Protein AF-A0A7S0V640-F1 (afdb_monomer_lite)

Sequence (150 aa):
KGDLSVATLKRLFAEKCRELGVPMRADNEDSFITRASSCFSEELGGSRNYAVSFCDAGFGPGSCGVLLRGIADENVAVTSLDLSCNSVGDAGARALAEAFGAIPQLQSLEVRSAGIGPAGQAVIYGALLRNTVLCTLDLGSMGEIGRNVA

Organism: NCBI:txid464990

Secondary structure (DSSP, 8-state):
--SPPHHHHHHHHHHHHHHHTPPP-HHHHHHHHHHHHHTEEE-TTS---EEEE-TTS---HHHHHHHHHHHHHTT--EEEEE-TTS--HHHHHHHHHHHHHH-TT--EEE-TTS---HHHHHHHHHHHTT-SS--EEE------S-----

Structure (mmCIF, N/CA/C/O backbone):
data_AF-A0A7S0V640-F1
#
_entry.id   AF-A0A7S0V640-F1
#
loop_
_atom_site.group_PDB
_atom_site.id
_atom_site.type_symbol
_atom_site.label_atom_id
_atom_site.label_alt_id
_atom_site.label_comp_id
_atom_site.label_asym_id
_atom_site.label_entity_id
_atom_site.label_seq_id
_atom_site.pdbx_PDB_ins_code
_atom_site.Cartn_x
_atom_site.Cartn_y
_atom_site.Cartn_z
_atom_site.occupancy
_atom_site.B_iso_or_equiv
_atom_site.auth_seq_id
_atom_site.auth_comp_id
_atom_site.auth_asym_id
_atom_site.auth_atom_id
_atom_site.pdbx_PDB_model_num
ATOM 1 N N . LYS A 1 1 ? -3.026 6.024 19.363 1.00 51.81 1 LYS A N 1
ATOM 2 C CA . LYS A 1 1 ? -1.765 5.565 18.731 1.00 51.81 1 LYS A CA 1
ATOM 3 C C . LYS A 1 1 ? -1.686 6.319 17.422 1.00 51.81 1 LYS A C 1
ATOM 5 O O . LYS A 1 1 ? -2.678 6.268 16.710 1.00 51.81 1 LYS A O 1
ATOM 10 N N . GLY A 1 2 ? -0.635 7.115 17.250 1.00 64.50 2 GLY A N 1
ATOM 11 C CA . GLY A 1 2 ? -0.543 8.114 16.185 1.00 64.50 2 GLY A CA 1
ATOM 12 C C . GLY A 1 2 ? 0.053 7.574 14.889 1.00 64.50 2 GLY A C 1
ATOM 13 O O . GLY A 1 2 ? 0.095 6.360 14.683 1.00 64.50 2 GLY A O 1
ATOM 14 N N . ASP A 1 3 ? 0.498 8.522 14.074 1.00 78.25 3 ASP A N 1
ATOM 15 C CA . ASP A 1 3 ? 1.114 8.397 12.754 1.00 78.25 3 ASP A CA 1
ATOM 16 C C . ASP A 1 3 ? 2.346 7.467 12.736 1.00 78.25 3 ASP A C 1
ATOM 18 O O . ASP A 1 3 ? 2.907 7.115 13.777 1.00 78.25 3 ASP A O 1
ATOM 22 N N . LEU A 1 4 ? 2.815 7.117 11.530 1.00 86.00 4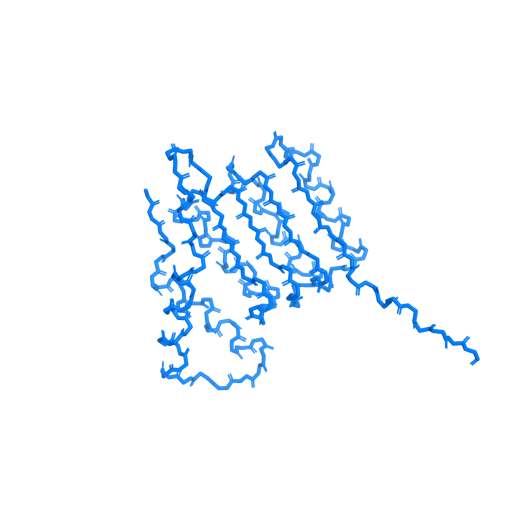 LEU A N 1
ATOM 23 C CA . LEU A 1 4 ? 4.077 6.389 11.347 1.00 86.00 4 LEU A CA 1
ATOM 24 C C . LEU A 1 4 ? 5.270 7.150 11.937 1.00 86.00 4 LEU A C 1
ATOM 26 O O . LEU A 1 4 ? 5.411 8.363 11.770 1.00 86.00 4 LEU A O 1
ATOM 30 N N . SER A 1 5 ? 6.198 6.412 12.544 1.00 90.56 5 SER A N 1
ATOM 31 C CA . SER A 1 5 ? 7.440 6.969 13.059 1.00 90.56 5 SER A CA 1
ATOM 32 C C . SER A 1 5 ? 8.273 7.627 11.957 1.00 90.56 5 SER A C 1
ATOM 34 O O . SER A 1 5 ? 8.364 7.152 10.820 1.00 90.56 5 SER A O 1
ATOM 36 N N . VAL A 1 6 ? 8.992 8.689 12.329 1.00 90.06 6 VAL A N 1
ATOM 37 C CA . VAL A 1 6 ? 9.937 9.379 11.436 1.00 90.06 6 VAL A CA 1
ATOM 38 C C . VAL A 1 6 ? 10.970 8.404 10.855 1.00 90.06 6 VAL A C 1
ATOM 40 O O . VAL A 1 6 ? 11.354 8.527 9.697 1.00 90.06 6 VAL A O 1
ATOM 43 N N . ALA A 1 7 ? 11.392 7.392 11.620 1.00 91.44 7 ALA A N 1
ATOM 44 C CA . ALA A 1 7 ? 12.321 6.368 11.142 1.00 91.44 7 ALA A CA 1
ATOM 45 C C . ALA A 1 7 ? 11.734 5.529 9.993 1.00 91.44 7 ALA A C 1
ATOM 47 O O . ALA A 1 7 ? 12.441 5.186 9.043 1.00 91.44 7 ALA A O 1
ATOM 48 N N . THR A 1 8 ? 10.444 5.202 10.049 1.00 92.56 8 THR A N 1
ATOM 49 C CA . THR A 1 8 ? 9.751 4.499 8.965 1.00 92.56 8 THR A CA 1
ATOM 50 C C . THR A 1 8 ? 9.506 5.407 7.768 1.00 92.56 8 THR A C 1
ATOM 52 O O . THR A 1 8 ? 9.749 4.978 6.643 1.00 92.56 8 THR A O 1
ATOM 55 N N . LEU A 1 9 ? 9.152 6.675 7.985 1.00 91.5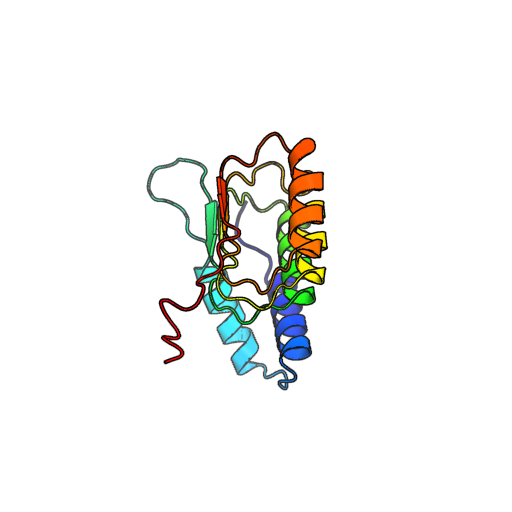6 9 LEU A N 1
ATOM 56 C CA . LEU A 1 9 ? 9.015 7.655 6.902 1.00 91.56 9 LEU A CA 1
ATOM 57 C C . LEU A 1 9 ? 10.340 7.898 6.160 1.00 91.56 9 LEU A C 1
ATOM 59 O O . LEU A 1 9 ? 10.345 7.955 4.932 1.00 91.56 9 LEU A O 1
ATOM 63 N N . LYS A 1 10 ? 11.476 7.941 6.869 1.00 93.19 10 LYS A N 1
ATOM 64 C CA . LYS A 1 10 ? 12.816 8.006 6.254 1.00 93.19 10 LYS A CA 1
ATOM 65 C C . LYS A 1 10 ? 13.114 6.775 5.397 1.00 93.19 10 LYS A C 1
ATOM 67 O O . LYS A 1 10 ? 13.592 6.907 4.275 1.00 93.19 10 LYS A O 1
ATOM 72 N N . ARG A 1 11 ? 12.788 5.570 5.884 1.00 93.94 11 ARG A N 1
ATOM 73 C CA . ARG A 1 11 ? 12.933 4.326 5.100 1.00 93.94 11 ARG A CA 1
ATOM 74 C C . ARG A 1 11 ? 12.039 4.324 3.859 1.00 93.94 11 ARG A C 1
ATOM 76 O O . ARG A 1 11 ? 12.480 3.907 2.793 1.00 93.94 11 ARG A O 1
ATOM 83 N N . LEU A 1 12 ? 10.810 4.818 3.990 1.00 93.06 12 LEU A N 1
ATOM 84 C CA . LEU A 1 12 ? 9.862 4.938 2.885 1.00 93.06 12 LEU A CA 1
ATOM 85 C C . LEU A 1 12 ? 10.374 5.905 1.809 1.00 93.06 12 LEU A C 1
ATOM 87 O O . LEU A 1 12 ? 10.350 5.570 0.625 1.00 93.06 12 LEU A O 1
ATOM 91 N N . PHE A 1 13 ? 10.890 7.067 2.223 1.00 92.25 13 PHE A N 1
ATOM 92 C CA . PHE A 1 13 ? 11.523 8.035 1.328 1.00 92.25 13 PHE A CA 1
ATOM 93 C C . PHE A 1 13 ? 12.751 7.447 0.630 1.00 92.25 13 PHE A C 1
ATOM 95 O O . PHE A 1 13 ? 12.914 7.605 -0.580 1.00 92.25 13 PHE A O 1
ATOM 102 N N . ALA A 1 14 ? 13.581 6.721 1.379 1.00 92.56 14 ALA A N 1
ATOM 103 C CA . ALA A 1 14 ? 14.776 6.092 0.848 1.00 92.56 14 ALA A CA 1
ATOM 104 C C . ALA A 1 14 ? 14.460 5.089 -0.271 1.00 92.56 14 ALA A C 1
ATOM 106 O O . ALA A 1 14 ? 15.079 5.135 -1.337 1.00 92.56 14 ALA A O 1
ATOM 107 N N . GLU A 1 15 ? 13.466 4.225 -0.054 1.00 93.56 15 GLU A N 1
ATOM 108 C CA . GLU A 1 15 ? 13.007 3.291 -1.083 1.00 93.56 15 GLU A CA 1
ATOM 109 C C . GLU A 1 15 ? 12.392 4.008 -2.278 1.00 93.56 15 GLU A C 1
ATOM 111 O O . GLU A 1 15 ? 12.744 3.705 -3.415 1.00 93.56 15 GLU A O 1
ATOM 116 N N . LYS A 1 16 ? 11.582 5.043 -2.039 1.00 92.19 16 LYS A N 1
ATOM 117 C CA . LYS A 1 16 ? 10.993 5.845 -3.115 1.00 92.19 16 LYS A CA 1
ATOM 118 C C . LYS A 1 16 ? 12.075 6.446 -4.015 1.00 92.19 16 LYS A C 1
ATOM 120 O O . LYS A 1 16 ? 11.985 6.368 -5.238 1.00 92.19 16 LYS A O 1
ATOM 125 N N . CYS A 1 17 ? 13.113 7.042 -3.430 1.00 91.12 17 CYS A N 1
ATOM 126 C CA . CYS A 1 17 ? 14.228 7.600 -4.195 1.00 91.12 17 CYS A CA 1
ATOM 127 C C . CYS A 1 17 ? 14.976 6.527 -4.993 1.00 91.12 17 CYS A C 1
ATOM 129 O O . CYS A 1 17 ? 15.334 6.768 -6.147 1.00 91.12 17 CYS A O 1
ATOM 131 N N . ARG A 1 18 ? 15.177 5.342 -4.399 1.00 92.19 18 ARG A N 1
ATOM 132 C CA . ARG A 1 18 ? 15.819 4.200 -5.059 1.00 92.19 18 ARG A CA 1
ATOM 133 C C . ARG A 1 18 ? 15.018 3.725 -6.271 1.00 92.19 18 ARG A C 1
ATOM 135 O O . ARG A 1 18 ? 15.606 3.506 -7.325 1.00 92.19 18 ARG A O 1
ATOM 142 N N . GLU A 1 19 ? 13.701 3.599 -6.136 1.00 90.19 19 GLU A N 1
ATOM 143 C CA . GLU A 1 19 ? 12.807 3.141 -7.206 1.00 90.19 19 GLU A CA 1
ATOM 144 C C . GLU A 1 19 ? 12.678 4.155 -8.344 1.00 90.19 19 GLU A C 1
ATOM 146 O O . GLU A 1 19 ? 12.657 3.776 -9.512 1.00 90.19 19 GLU A O 1
ATOM 151 N N . LEU A 1 20 ? 12.655 5.447 -8.015 1.00 87.44 20 LEU A N 1
ATOM 152 C CA . LEU A 1 20 ? 12.605 6.527 -9.001 1.00 87.44 20 LEU A CA 1
ATOM 153 C C . LEU A 1 20 ? 13.970 6.828 -9.645 1.00 87.44 20 LEU A C 1
ATOM 155 O O . LEU A 1 20 ? 14.040 7.630 -10.575 1.00 87.44 20 LEU A O 1
ATOM 159 N N . GLY A 1 21 ? 15.063 6.233 -9.152 1.00 88.81 21 GLY A N 1
ATOM 160 C CA . GLY A 1 21 ? 16.418 6.511 -9.635 1.00 88.81 21 GLY A CA 1
ATOM 161 C C . GLY A 1 21 ? 16.882 7.949 -9.372 1.00 88.81 21 GLY A C 1
ATOM 162 O O . GLY A 1 21 ? 17.728 8.467 -10.101 1.00 88.81 21 GLY A O 1
ATOM 163 N N . VAL A 1 22 ? 16.328 8.611 -8.350 1.00 88.12 22 VAL A N 1
ATOM 164 C CA . VAL A 1 22 ? 16.647 10.004 -8.003 1.00 88.12 22 VAL A CA 1
ATOM 165 C C . VAL A 1 22 ? 17.567 10.074 -6.780 1.00 88.12 22 VAL A C 1
ATOM 167 O O . VAL A 1 22 ? 17.414 9.289 -5.842 1.00 88.12 22 VAL A O 1
ATOM 170 N N . PRO A 1 23 ? 18.524 11.020 -6.739 1.00 84.44 23 PRO A N 1
ATOM 171 C CA . PRO A 1 23 ? 19.420 11.160 -5.597 1.00 84.44 23 PRO A CA 1
ATOM 172 C C . PRO A 1 23 ? 18.661 11.641 -4.354 1.00 84.44 23 PRO A C 1
ATOM 174 O O . PRO A 1 23 ? 17.872 12.587 -4.424 1.00 84.44 23 PRO A O 1
ATOM 177 N N . MET A 1 24 ? 18.949 11.034 -3.199 1.00 84.31 24 MET A N 1
ATOM 178 C CA . MET A 1 24 ? 18.454 11.535 -1.916 1.00 84.31 24 MET A CA 1
ATOM 179 C C . MET A 1 24 ? 19.088 12.887 -1.586 1.00 84.31 24 MET A C 1
ATOM 181 O O . MET A 1 24 ? 20.304 13.062 -1.673 1.00 84.31 24 MET A O 1
ATOM 185 N N . ARG A 1 25 ? 18.251 13.837 -1.173 1.00 85.31 25 ARG A N 1
ATOM 186 C CA . ARG A 1 25 ? 18.652 15.144 -0.642 1.00 85.31 25 ARG A CA 1
ATOM 187 C C . ARG A 1 25 ? 17.936 15.357 0.686 1.00 85.31 25 ARG A C 1
ATOM 189 O O . ARG A 1 25 ? 16.745 15.064 0.760 1.00 85.31 25 ARG A O 1
ATOM 196 N N . ALA A 1 26 ? 18.640 15.882 1.688 1.00 80.38 26 ALA A N 1
ATOM 197 C CA . ALA A 1 26 ? 18.078 16.119 3.021 1.00 80.38 26 ALA A CA 1
ATOM 198 C C . ALA A 1 26 ? 16.832 17.024 2.965 1.00 80.38 26 ALA A C 1
ATOM 200 O O . ALA A 1 26 ? 15.790 16.665 3.499 1.00 80.38 26 ALA A O 1
ATOM 201 N N . ASP A 1 27 ? 16.890 18.107 2.184 1.00 81.00 27 ASP A N 1
ATOM 202 C CA . ASP A 1 27 ? 15.774 19.050 2.017 1.00 81.00 27 ASP A CA 1
ATOM 203 C C . ASP A 1 27 ? 14.494 18.379 1.470 1.00 81.00 27 ASP A C 1
ATOM 205 O O . ASP A 1 27 ? 13.368 18.733 1.835 1.00 81.00 27 ASP A O 1
ATOM 209 N N . ASN A 1 28 ? 14.659 17.374 0.601 1.00 84.38 28 ASN A N 1
ATOM 210 C CA . ASN A 1 28 ? 13.547 16.604 0.045 1.00 84.38 28 ASN A CA 1
ATOM 211 C C . ASN A 1 28 ? 13.003 15.580 1.053 1.00 84.38 28 ASN A C 1
ATOM 213 O O . ASN A 1 28 ? 11.803 15.310 1.039 1.00 84.38 28 ASN A O 1
ATOM 217 N N . GLU A 1 29 ? 13.865 15.020 1.907 1.00 89.25 29 GLU A N 1
ATOM 218 C CA . GLU A 1 29 ? 13.477 14.083 2.965 1.00 89.25 29 GLU A CA 1
ATOM 219 C C . GLU A 1 29 ? 12.594 14.781 4.006 1.00 89.25 29 GLU A C 1
ATOM 221 O O . GLU A 1 29 ? 11.496 14.303 4.286 1.00 89.25 29 GLU A O 1
ATOM 226 N N . ASP A 1 30 ? 13.011 15.943 4.514 1.00 87.25 30 ASP A N 1
ATOM 227 C CA . ASP A 1 30 ? 12.234 16.702 5.504 1.00 87.25 30 ASP A CA 1
ATOM 228 C C . ASP A 1 30 ? 10.884 17.160 4.933 1.00 87.25 30 ASP A C 1
ATOM 230 O O . ASP A 1 30 ? 9.837 17.049 5.583 1.00 87.25 30 ASP A O 1
ATOM 234 N N . SER A 1 31 ? 10.883 17.601 3.670 1.00 87.00 31 SER A N 1
ATOM 235 C CA . SER A 1 31 ? 9.657 17.949 2.945 1.00 87.00 31 SER A CA 1
ATOM 236 C C . SER A 1 31 ? 8.730 16.742 2.779 1.00 87.00 31 SER A C 1
ATOM 238 O O . SER A 1 31 ? 7.511 16.871 2.910 1.00 87.00 31 SER A O 1
ATOM 240 N N . PHE A 1 32 ? 9.286 15.560 2.497 1.00 87.88 32 PHE A N 1
ATOM 241 C CA . PHE A 1 32 ? 8.514 14.327 2.385 1.00 87.88 32 PHE A CA 1
ATOM 242 C C . PHE A 1 32 ? 7.918 13.915 3.728 1.00 87.88 32 PHE A C 1
ATOM 244 O O . PHE A 1 32 ? 6.724 13.645 3.779 1.00 87.88 32 PHE A O 1
ATOM 251 N N . ILE A 1 33 ? 8.711 13.908 4.803 1.00 87.38 33 ILE A N 1
ATOM 252 C CA . ILE A 1 33 ? 8.247 13.555 6.152 1.00 87.38 33 ILE A CA 1
ATOM 253 C C . ILE A 1 33 ? 7.102 14.482 6.562 1.00 87.38 33 ILE A C 1
ATOM 255 O O . ILE A 1 33 ? 6.053 14.003 6.976 1.00 87.38 33 ILE A O 1
ATOM 259 N N . THR A 1 34 ? 7.255 15.791 6.351 1.00 86.44 34 THR A N 1
ATOM 260 C CA . THR A 1 34 ? 6.220 16.786 6.675 1.00 86.44 34 THR A CA 1
ATOM 261 C C . THR A 1 34 ? 4.912 16.523 5.919 1.00 86.44 34 THR A C 1
ATOM 263 O O . THR A 1 34 ? 3.827 16.546 6.506 1.00 86.44 34 THR A O 1
ATOM 266 N N . ARG A 1 35 ? 4.994 16.235 4.613 1.00 85.31 35 ARG A N 1
ATOM 267 C CA . ARG A 1 35 ? 3.813 15.925 3.790 1.00 85.31 35 ARG A CA 1
ATOM 268 C C . ARG A 1 35 ? 3.196 14.584 4.174 1.00 85.31 35 ARG A C 1
ATOM 270 O O . ARG A 1 35 ? 1.982 14.508 4.288 1.00 85.31 35 ARG A O 1
ATOM 277 N N . ALA A 1 36 ? 4.016 13.566 4.426 1.00 84.62 36 ALA A N 1
ATOM 278 C CA . ALA A 1 36 ? 3.563 12.239 4.821 1.00 84.62 36 ALA A CA 1
ATOM 279 C C . ALA A 1 36 ? 2.864 12.254 6.185 1.00 84.62 36 ALA A C 1
ATOM 281 O O . ALA A 1 36 ? 1.828 11.619 6.329 1.00 84.62 36 ALA A O 1
ATOM 282 N N . SER A 1 37 ? 3.362 13.027 7.153 1.00 82.00 37 SER A N 1
ATOM 283 C CA . SER A 1 37 ? 2.663 13.265 8.422 1.00 82.00 37 SER A CA 1
ATOM 284 C C . SER A 1 37 ? 1.309 13.953 8.214 1.00 82.00 37 SER A C 1
ATOM 286 O O . SER A 1 37 ? 0.349 13.654 8.907 1.00 82.00 37 SER A O 1
ATOM 288 N N . SER A 1 38 ? 1.190 14.817 7.203 1.00 80.81 38 SER A N 1
ATOM 289 C CA . SER A 1 38 ? -0.079 15.484 6.870 1.00 80.81 38 SER A CA 1
ATOM 290 C C . SER A 1 38 ? -1.076 14.580 6.125 1.00 80.81 38 SER A C 1
ATOM 292 O O . SER A 1 38 ? -2.249 14.927 6.021 1.00 80.81 38 SER A O 1
ATOM 294 N N . CYS A 1 39 ? -0.633 13.434 5.593 1.00 80.06 39 CYS A N 1
ATOM 295 C CA . CYS A 1 39 ? -1.495 12.454 4.920 1.00 80.06 39 CYS A CA 1
ATOM 296 C C . CYS A 1 39 ? -2.351 11.639 5.898 1.00 80.06 39 CYS A C 1
ATOM 298 O O . CYS A 1 39 ? -3.299 10.974 5.475 1.00 80.06 39 CYS A O 1
ATOM 300 N N . PHE A 1 40 ? -2.013 11.671 7.186 1.00 74.31 40 PHE A N 1
ATOM 301 C CA . PHE A 1 40 ? -2.773 11.028 8.241 1.00 74.31 40 PHE A CA 1
ATOM 302 C C . PHE A 1 40 ? -3.900 11.955 8.692 1.00 74.31 40 PHE A C 1
ATOM 304 O O . PHE A 1 40 ? -3.676 12.935 9.399 1.00 74.31 40 PHE A O 1
ATOM 311 N N . SER A 1 41 ? -5.122 11.673 8.246 1.00 65.81 41 SER A N 1
ATOM 312 C CA . SER A 1 41 ? -6.288 12.464 8.640 1.00 65.81 41 SER A CA 1
ATOM 313 C C . SER A 1 41 ? -6.959 11.844 9.866 1.00 65.81 41 SER A C 1
ATOM 315 O O . SER A 1 41 ? -7.372 10.684 9.830 1.00 65.81 41 SER A O 1
ATOM 317 N N . GLU A 1 42 ? -7.113 12.627 10.937 1.00 58.78 42 GLU A N 1
ATOM 318 C CA . GLU A 1 42 ? -8.073 12.326 12.003 1.00 58.78 42 GLU A CA 1
ATOM 319 C C . GLU A 1 42 ? -9.450 12.842 11.569 1.00 58.78 42 GLU A C 1
ATOM 321 O O . GLU A 1 42 ? -9.663 14.047 11.423 1.00 58.78 42 GLU A O 1
ATOM 326 N N . GLU A 1 43 ? -10.392 11.935 11.310 1.00 49.19 43 GLU A N 1
ATOM 327 C CA . GLU A 1 43 ? -11.747 12.324 10.930 1.00 49.19 43 GLU A CA 1
ATOM 328 C C . GLU A 1 43 ? -12.459 13.006 12.119 1.00 49.19 43 GLU A C 1
ATOM 330 O O . GLU A 1 43 ? -12.493 12.500 13.246 1.00 49.19 43 GLU A O 1
ATOM 335 N N . LEU A 1 44 ? -13.019 14.194 11.870 1.00 44.81 44 LEU A N 1
ATOM 336 C CA . LEU A 1 44 ? -13.820 14.966 12.822 1.00 44.81 44 LEU A CA 1
ATOM 337 C C . LEU A 1 44 ? -15.005 14.124 13.325 1.00 44.81 44 LEU A C 1
ATOM 339 O O . LEU A 1 44 ? -15.912 13.815 12.558 1.00 44.81 44 LEU A O 1
ATOM 343 N N . GLY A 1 45 ? -15.045 13.818 14.627 1.00 45.47 45 GLY A N 1
ATOM 344 C CA . GLY A 1 45 ? -16.258 13.281 15.265 1.00 45.47 45 GLY A CA 1
ATOM 345 C C . GLY A 1 45 ? -16.126 11.970 16.042 1.00 45.47 45 GLY A C 1
ATOM 346 O O . GLY A 1 45 ? -17.125 11.281 16.227 1.00 45.47 45 GLY A O 1
ATOM 347 N N . GLY A 1 46 ? -14.937 11.604 16.530 1.00 45.31 46 GLY A N 1
ATOM 348 C CA . GLY A 1 46 ? -14.786 10.546 17.544 1.00 45.31 46 GLY A CA 1
ATOM 349 C C . GLY A 1 46 ? -14.995 9.106 17.054 1.00 45.31 46 GLY A C 1
ATOM 350 O O . GLY A 1 46 ? -14.881 8.175 17.854 1.00 45.31 46 GLY A O 1
ATOM 351 N N . SER A 1 47 ? -15.249 8.901 15.758 1.00 46.84 47 SER A N 1
ATOM 352 C CA . SER A 1 47 ? -15.168 7.580 15.128 1.00 46.84 47 SER A CA 1
ATOM 353 C C . SER A 1 47 ? -13.728 7.274 14.726 1.00 46.84 47 SER A C 1
ATOM 355 O O . SER A 1 47 ? -13.016 8.121 14.200 1.00 46.84 47 SER A O 1
ATOM 357 N N . ARG A 1 48 ? -13.291 6.045 15.014 1.00 54.19 48 ARG A N 1
ATOM 358 C CA . ARG A 1 48 ? -11.912 5.539 14.886 1.00 54.19 48 ARG A CA 1
ATOM 359 C C . ARG A 1 48 ? -11.480 5.274 13.433 1.00 54.19 48 ARG A C 1
ATOM 361 O O . ARG A 1 48 ? -10.756 4.313 13.192 1.00 54.19 48 ARG A O 1
ATOM 368 N N . ASN A 1 49 ? -11.934 6.074 12.477 1.00 55.22 49 ASN A N 1
ATOM 369 C CA . ASN A 1 49 ? -11.557 5.903 11.082 1.00 55.22 49 ASN A CA 1
ATOM 370 C C . ASN A 1 49 ? -10.348 6.777 10.776 1.00 55.22 49 ASN A C 1
ATOM 372 O O . ASN A 1 49 ? -10.448 7.986 10.597 1.00 55.22 49 ASN A O 1
ATOM 376 N N . TYR A 1 50 ? -9.181 6.145 10.769 1.00 81.44 50 TYR A N 1
ATOM 377 C CA . TYR A 1 50 ? -7.938 6.786 10.380 1.00 81.44 50 TYR A CA 1
ATOM 378 C C . TYR A 1 50 ? -7.685 6.471 8.905 1.00 81.44 50 TYR A C 1
ATOM 380 O O . TYR A 1 50 ? -7.427 5.314 8.539 1.00 81.44 50 TYR A O 1
ATOM 388 N N . ALA A 1 51 ? -7.862 7.486 8.063 1.00 85.38 51 ALA A N 1
ATOM 389 C CA . ALA A 1 51 ? -7.678 7.395 6.624 1.00 85.38 51 ALA A CA 1
ATOM 390 C C . ALA A 1 51 ? -6.304 7.951 6.248 1.00 85.38 51 ALA A C 1
ATOM 392 O O . ALA A 1 51 ? -5.901 9.021 6.711 1.00 85.38 51 ALA A O 1
ATOM 393 N N . VAL A 1 52 ? -5.591 7.209 5.405 1.00 88.62 52 VAL A N 1
ATOM 394 C CA . VAL A 1 52 ? -4.250 7.560 4.946 1.00 88.62 52 VAL A CA 1
ATOM 395 C C . VAL A 1 52 ? -4.243 7.554 3.429 1.00 88.62 52 VAL A C 1
ATOM 397 O O . VAL A 1 52 ? -4.494 6.516 2.818 1.00 88.62 52 VAL A O 1
ATOM 400 N N . SER A 1 53 ? -3.938 8.699 2.818 1.00 89.88 53 SER A N 1
ATOM 401 C CA . SER A 1 53 ? -3.800 8.800 1.362 1.00 89.88 53 SER A CA 1
ATOM 402 C C . SER A 1 53 ? -2.372 9.150 0.969 1.00 89.88 53 SER A C 1
ATOM 404 O O . SER A 1 53 ? -1.826 10.182 1.357 1.00 89.88 53 SER A O 1
ATOM 406 N N . PHE A 1 54 ? -1.786 8.278 0.157 1.00 89.31 54 PHE A N 1
ATOM 407 C CA . PHE A 1 54 ? -0.545 8.488 -0.577 1.00 89.31 54 PHE A CA 1
ATOM 408 C C . PHE A 1 54 ? -0.809 8.391 -2.085 1.00 89.31 54 PHE A C 1
ATOM 410 O O . PHE A 1 54 ? -0.028 7.793 -2.828 1.00 89.31 54 PHE A O 1
ATOM 417 N N . CYS A 1 55 ? -1.928 8.957 -2.542 1.00 89.50 55 CYS A N 1
ATOM 418 C CA . CYS A 1 55 ? -2.222 9.062 -3.966 1.00 89.50 55 CYS A CA 1
ATOM 419 C C . CYS A 1 55 ? -1.142 9.888 -4.680 1.00 89.50 55 CYS A C 1
ATOM 421 O O . CYS A 1 55 ? -0.731 10.934 -4.175 1.00 89.50 55 CYS A O 1
ATOM 423 N N . ASP A 1 56 ? -0.666 9.404 -5.831 1.00 88.25 56 ASP A N 1
ATOM 424 C CA . ASP A 1 56 ? 0.386 10.057 -6.631 1.00 88.25 56 ASP A CA 1
ATOM 425 C C . ASP A 1 56 ? 1.659 10.385 -5.814 1.00 88.25 56 ASP A C 1
ATOM 427 O O . ASP A 1 56 ? 2.343 11.396 -5.990 1.00 88.25 56 ASP A O 1
ATOM 431 N N . ALA A 1 57 ? 1.996 9.510 -4.863 1.00 87.50 57 ALA A N 1
ATOM 432 C CA . ALA A 1 57 ? 3.175 9.671 -4.019 1.00 87.50 57 ALA A CA 1
ATOM 433 C C . ALA A 1 57 ? 4.463 9.169 -4.688 1.00 87.50 57 ALA A C 1
ATOM 435 O O . ALA A 1 57 ? 5.538 9.288 -4.092 1.00 87.50 57 ALA A O 1
ATOM 436 N N . GLY A 1 58 ? 4.392 8.631 -5.908 1.00 88.38 58 GLY A N 1
ATOM 437 C CA . GLY A 1 58 ? 5.528 8.051 -6.627 1.00 88.38 58 GLY A CA 1
ATOM 438 C C . GLY A 1 58 ? 6.057 6.772 -5.977 1.00 88.38 58 GLY A C 1
ATOM 439 O O . GLY A 1 58 ? 7.258 6.522 -6.023 1.00 88.38 58 GLY A O 1
ATOM 440 N N . PHE A 1 59 ? 5.193 6.002 -5.314 1.00 91.12 59 PHE A N 1
ATOM 441 C CA . PHE A 1 59 ? 5.573 4.740 -4.686 1.00 91.12 59 PHE A CA 1
ATOM 442 C C . PHE A 1 59 ? 5.658 3.617 -5.714 1.00 91.12 59 PHE A C 1
ATOM 444 O O . PHE A 1 59 ? 4.749 3.432 -6.525 1.00 91.12 59 PHE A O 1
ATOM 451 N N . GLY A 1 60 ? 6.743 2.852 -5.661 1.00 92.12 60 GLY A N 1
ATOM 452 C CA . GLY A 1 60 ? 6.863 1.582 -6.355 1.00 92.12 60 GLY A CA 1
ATOM 453 C C . GLY A 1 60 ? 6.517 0.390 -5.450 1.00 92.12 60 GLY A C 1
ATOM 454 O O . GLY A 1 60 ? 5.993 0.563 -4.338 1.00 92.12 60 GLY A O 1
ATOM 455 N N . PRO A 1 61 ? 6.781 -0.844 -5.912 1.00 93.00 61 PRO A N 1
ATOM 456 C CA . PRO A 1 61 ? 6.526 -2.065 -5.147 1.00 93.00 61 PRO A CA 1
ATOM 457 C C . PRO A 1 61 ? 7.247 -2.110 -3.791 1.00 93.00 61 PRO A C 1
ATOM 459 O O . PRO A 1 61 ? 6.678 -2.566 -2.799 1.00 93.00 61 PRO A O 1
ATOM 462 N N . GLY A 1 62 ? 8.491 -1.640 -3.734 1.00 93.06 62 GLY A N 1
ATOM 463 C CA . GLY A 1 62 ? 9.325 -1.584 -2.539 1.00 93.06 62 GLY A CA 1
ATOM 464 C C . GLY A 1 62 ? 8.815 -0.562 -1.532 1.00 93.06 62 GLY A C 1
ATOM 465 O O . GLY A 1 62 ? 8.609 -0.914 -0.368 1.00 93.06 62 GLY A O 1
ATOM 466 N N . SER A 1 63 ? 8.527 0.671 -1.968 1.00 93.81 63 SER A N 1
ATOM 467 C CA . SER A 1 63 ? 7.899 1.675 -1.101 1.00 93.81 63 SER A CA 1
ATOM 468 C C . SER A 1 63 ? 6.553 1.202 -0.551 1.00 93.81 63 SER A C 1
ATOM 470 O O . SER A 1 63 ? 6.296 1.365 0.641 1.00 93.81 63 SER A O 1
ATOM 472 N N . CYS A 1 64 ? 5.719 0.561 -1.379 1.00 94.31 64 CYS A N 1
ATOM 473 C CA . CYS A 1 64 ? 4.455 -0.033 -0.937 1.00 94.31 64 CYS A CA 1
ATOM 474 C C . CYS A 1 64 ? 4.676 -1.054 0.192 1.00 94.31 64 CYS A C 1
ATOM 476 O O . CYS A 1 64 ? 4.035 -0.969 1.240 1.00 94.31 64 CYS A O 1
ATOM 478 N N . GLY A 1 65 ? 5.643 -1.963 0.033 1.00 94.38 65 GLY A N 1
ATOM 479 C CA . GLY A 1 65 ? 5.991 -2.935 1.069 1.00 94.38 65 GLY A CA 1
ATOM 480 C C . GLY A 1 65 ? 6.484 -2.293 2.370 1.00 94.38 65 GLY A C 1
ATOM 481 O O . GLY A 1 65 ? 6.049 -2.690 3.452 1.00 94.38 65 GLY A O 1
ATOM 482 N N . VAL A 1 66 ? 7.348 -1.274 2.288 1.00 95.12 66 VAL A N 1
ATOM 483 C CA . VAL A 1 66 ? 7.834 -0.543 3.475 1.00 95.12 66 VAL A CA 1
ATOM 484 C C . VAL A 1 66 ? 6.691 0.145 4.210 1.00 95.12 66 VAL A C 1
ATOM 486 O O . VAL A 1 66 ? 6.639 0.080 5.438 1.00 95.12 66 VAL A O 1
ATOM 489 N N . LEU A 1 67 ? 5.767 0.769 3.478 1.00 93.81 67 LEU A N 1
ATOM 490 C CA . LEU A 1 67 ? 4.607 1.429 4.064 1.00 93.81 67 LEU A CA 1
ATOM 491 C C . LEU A 1 67 ? 3.715 0.432 4.814 1.00 93.81 67 LEU A C 1
ATOM 493 O O . LEU A 1 67 ? 3.430 0.633 5.992 1.00 93.81 67 LEU A O 1
ATOM 497 N N . LEU A 1 68 ? 3.301 -0.651 4.150 1.00 94.00 68 LEU A N 1
ATOM 498 C CA . LEU A 1 68 ? 2.396 -1.651 4.727 1.00 94.00 68 LEU A CA 1
ATOM 499 C C . LEU A 1 68 ? 3.009 -2.328 5.951 1.00 94.00 68 LEU A C 1
ATOM 501 O O . LEU A 1 68 ? 2.347 -2.493 6.976 1.00 94.00 68 LEU A O 1
ATOM 505 N N . ARG A 1 69 ? 4.299 -2.664 5.868 1.00 93.88 69 ARG A N 1
ATOM 506 C CA . ARG A 1 69 ? 5.033 -3.222 6.997 1.00 93.88 69 ARG A CA 1
ATOM 507 C C . ARG A 1 69 ? 5.158 -2.222 8.139 1.00 93.88 69 ARG A C 1
ATOM 509 O O . ARG A 1 69 ? 4.981 -2.605 9.284 1.00 93.88 69 ARG A O 1
ATOM 516 N N . GLY A 1 70 ? 5.420 -0.952 7.839 1.00 92.50 70 GLY A N 1
ATOM 517 C CA . GLY A 1 70 ? 5.433 0.117 8.833 1.00 92.50 70 GLY A CA 1
ATOM 518 C C . GLY A 1 70 ? 4.106 0.232 9.581 1.00 92.50 70 GLY A C 1
ATOM 519 O O . GLY A 1 70 ? 4.092 0.272 10.808 1.00 92.50 70 GLY A O 1
ATOM 520 N N . ILE A 1 71 ? 2.991 0.220 8.844 1.00 91.00 71 ILE A N 1
ATOM 521 C CA . ILE A 1 71 ? 1.638 0.281 9.414 1.00 91.00 71 ILE A CA 1
ATOM 522 C C . ILE A 1 71 ? 1.385 -0.915 10.341 1.00 91.00 71 ILE A C 1
ATOM 524 O O . ILE A 1 71 ? 0.873 -0.732 11.447 1.00 91.00 71 ILE A O 1
ATOM 528 N N . ALA A 1 72 ? 1.774 -2.120 9.915 1.00 91.75 72 ALA A N 1
ATOM 529 C CA . ALA A 1 72 ? 1.622 -3.339 10.702 1.00 91.75 72 ALA A CA 1
ATOM 530 C C . ALA A 1 72 ? 2.529 -3.366 11.949 1.00 91.75 72 ALA A C 1
ATOM 532 O O . ALA A 1 72 ? 2.033 -3.540 13.061 1.00 91.75 72 ALA A O 1
ATOM 533 N N . ASP A 1 73 ? 3.839 -3.151 11.780 1.00 91.94 73 ASP A N 1
ATOM 534 C CA . ASP A 1 73 ? 4.849 -3.251 12.845 1.00 91.94 73 ASP A CA 1
ATOM 535 C C . ASP A 1 73 ? 4.623 -2.191 13.939 1.00 91.94 73 ASP A C 1
ATOM 537 O O . ASP A 1 73 ? 4.806 -2.460 15.128 1.00 91.94 73 ASP A O 1
ATOM 541 N N . GLU A 1 74 ? 4.185 -0.988 13.559 1.00 90.06 74 GLU A N 1
ATOM 542 C CA . GLU A 1 74 ? 3.886 0.096 14.502 1.00 90.06 74 GLU A CA 1
ATOM 543 C C . GLU A 1 74 ? 2.430 0.072 15.001 1.00 90.06 74 GLU A C 1
ATOM 545 O O . GLU A 1 74 ? 2.057 0.830 15.904 1.00 90.06 74 GLU A O 1
ATOM 550 N N . ASN A 1 75 ? 1.610 -0.847 14.474 1.00 86.88 75 ASN A N 1
ATOM 551 C CA . ASN A 1 75 ? 0.199 -1.008 14.811 1.00 86.88 75 ASN A CA 1
ATOM 552 C C . ASN A 1 75 ? -0.559 0.332 14.695 1.00 86.88 75 ASN A C 1
ATOM 554 O O . ASN A 1 75 ? -1.290 0.740 15.612 1.00 86.88 75 ASN A O 1
ATOM 558 N N . VAL A 1 76 ? -0.333 1.023 13.572 1.00 86.38 76 VAL A N 1
ATOM 559 C CA . VAL A 1 76 ? -1.041 2.253 13.198 1.00 86.38 76 VAL A CA 1
ATOM 560 C C . VAL A 1 76 ? -2.484 1.882 12.872 1.00 86.38 76 VAL A C 1
ATOM 562 O O . VAL A 1 76 ? -2.738 0.911 12.161 1.00 86.38 76 VAL A O 1
ATOM 565 N N . ALA A 1 77 ? -3.444 2.630 13.413 1.00 85.44 77 ALA A N 1
ATOM 566 C CA . ALA A 1 77 ? -4.867 2.288 13.364 1.00 85.44 77 ALA A CA 1
ATOM 567 C C . ALA A 1 77 ? -5.527 2.619 12.009 1.00 85.44 77 ALA A C 1
ATOM 569 O O . ALA A 1 77 ? -6.583 3.239 11.978 1.00 85.44 77 ALA A O 1
ATOM 570 N N . VAL A 1 78 ? -4.897 2.245 10.890 1.00 88.25 78 VAL A N 1
ATOM 571 C CA . VAL A 1 78 ? -5.371 2.562 9.534 1.00 88.25 78 VAL A CA 1
ATOM 572 C C . VAL A 1 78 ? -6.600 1.726 9.184 1.00 88.25 78 VAL A C 1
ATOM 574 O O . VAL A 1 78 ? -6.557 0.496 9.201 1.00 88.25 78 VAL A O 1
ATOM 577 N N . THR A 1 79 ? -7.678 2.416 8.820 1.00 90.44 79 THR A N 1
ATOM 578 C CA . THR A 1 79 ? -8.950 1.808 8.384 1.00 90.44 79 THR A CA 1
ATOM 579 C C . THR A 1 79 ? -9.196 1.984 6.891 1.00 90.44 79 THR A C 1
ATOM 581 O O . THR A 1 79 ? -9.812 1.122 6.268 1.00 90.44 79 THR A O 1
ATOM 584 N N . SER A 1 80 ? -8.664 3.057 6.303 1.00 90.69 80 SER A N 1
ATOM 585 C CA . SER A 1 80 ? -8.727 3.328 4.870 1.00 90.69 80 SER A CA 1
ATOM 586 C C . SER A 1 80 ? -7.341 3.699 4.359 1.00 90.69 80 SER A C 1
ATOM 588 O O . SER A 1 80 ? -6.684 4.567 4.939 1.00 90.69 80 SER A O 1
ATOM 590 N N . LEU A 1 81 ? -6.892 3.029 3.300 1.00 92.56 81 LEU A N 1
ATOM 591 C CA . LEU A 1 81 ? -5.603 3.273 2.664 1.00 92.56 81 LEU A CA 1
ATOM 592 C C . LEU A 1 81 ? -5.793 3.531 1.171 1.00 92.56 81 LEU A C 1
ATOM 594 O O . LEU A 1 81 ? -6.278 2.665 0.447 1.00 92.56 81 LEU A O 1
ATOM 598 N N . ASP A 1 82 ? -5.342 4.693 0.713 1.00 93.31 82 ASP A N 1
ATOM 599 C CA . ASP A 1 82 ? -5.331 5.061 -0.699 1.00 93.31 82 ASP A CA 1
ATOM 600 C C . ASP A 1 82 ? -3.894 5.144 -1.229 1.00 93.31 82 ASP A C 1
ATOM 602 O O . ASP A 1 82 ? -3.084 5.965 -0.796 1.00 93.31 82 ASP A O 1
ATOM 606 N N . LEU A 1 83 ? -3.584 4.258 -2.172 1.00 93.19 83 LEU A N 1
ATOM 607 C CA . LEU A 1 83 ? -2.333 4.156 -2.922 1.00 93.19 83 LEU A CA 1
ATOM 608 C C . LEU A 1 83 ? -2.566 4.339 -4.424 1.00 93.19 83 LEU A C 1
ATOM 610 O O . LEU A 1 83 ? -1.756 3.880 -5.236 1.00 93.19 83 LEU A O 1
ATOM 614 N N . SER A 1 84 ? -3.655 4.998 -4.808 1.00 92.69 84 SER A N 1
ATOM 615 C CA . SER A 1 84 ? -3.974 5.255 -6.207 1.00 92.69 84 SER A CA 1
ATOM 616 C C . SER A 1 84 ? -2.867 6.047 -6.918 1.00 92.69 84 SER A C 1
ATOM 618 O O . SER A 1 84 ? -2.085 6.769 -6.300 1.00 92.69 84 SER A O 1
ATOM 620 N N . CYS A 1 85 ? -2.784 5.911 -8.239 1.00 91.31 85 CYS A N 1
ATOM 621 C CA . CYS A 1 85 ? -1.830 6.626 -9.094 1.00 91.31 85 CYS A CA 1
ATOM 622 C C . CYS A 1 85 ? -0.349 6.393 -8.729 1.00 91.31 85 CYS A C 1
ATOM 624 O O . CYS A 1 85 ? 0.499 7.242 -8.980 1.00 91.31 85 CYS A O 1
ATOM 626 N N . ASN A 1 86 ? -0.017 5.239 -8.149 1.00 92.31 86 ASN A N 1
ATOM 627 C CA . ASN A 1 86 ? 1.362 4.826 -7.876 1.00 92.31 86 ASN A CA 1
ATOM 628 C C . ASN A 1 86 ? 1.823 3.719 -8.839 1.00 92.31 86 ASN A C 1
ATOM 630 O O . ASN A 1 86 ? 1.033 3.136 -9.567 1.00 92.31 86 ASN A O 1
ATOM 634 N N . SER A 1 87 ? 3.111 3.383 -8.851 1.00 92.44 87 SER A N 1
ATOM 635 C CA . SER A 1 87 ? 3.657 2.297 -9.684 1.00 92.44 87 SER A CA 1
ATOM 636 C C . SER A 1 87 ? 3.884 1.021 -8.867 1.00 92.44 87 SER A C 1
ATOM 638 O O . SER A 1 87 ? 4.952 0.418 -8.924 1.00 92.44 87 SER A O 1
ATOM 640 N N . VAL A 1 88 ? 2.881 0.611 -8.084 1.00 93.12 88 VAL A N 1
ATOM 641 C CA . VAL A 1 88 ? 2.947 -0.535 -7.155 1.00 93.12 88 VAL A CA 1
ATOM 642 C C . VAL A 1 88 ? 3.242 -1.845 -7.892 1.00 93.12 88 VAL A C 1
ATOM 644 O O . VAL A 1 88 ? 4.069 -2.641 -7.445 1.00 93.12 88 VAL A O 1
ATOM 647 N N . GLY A 1 89 ? 2.587 -2.068 -9.033 1.00 93.44 89 GLY A N 1
ATOM 648 C CA . GLY A 1 89 ? 2.806 -3.243 -9.875 1.00 93.44 89 GLY A CA 1
ATOM 649 C C . GLY A 1 89 ? 2.392 -4.578 -9.242 1.00 93.44 89 GLY A C 1
ATOM 650 O O . GLY A 1 89 ? 1.976 -4.664 -8.085 1.00 93.44 89 GLY A O 1
ATOM 651 N N . ASP A 1 90 ? 2.569 -5.666 -9.996 1.00 93.88 90 ASP A N 1
ATOM 652 C CA . ASP A 1 90 ? 2.292 -7.032 -9.517 1.00 93.88 90 ASP A CA 1
ATOM 653 C C . ASP A 1 90 ? 3.168 -7.439 -8.322 1.00 93.88 90 ASP A C 1
ATOM 655 O O . ASP A 1 90 ? 2.764 -8.251 -7.488 1.00 93.88 90 ASP A O 1
ATOM 659 N N . ALA A 1 91 ? 4.373 -6.870 -8.218 1.00 93.50 91 ALA A N 1
ATOM 660 C CA . ALA A 1 91 ? 5.261 -7.108 -7.087 1.00 93.50 91 ALA A CA 1
ATOM 661 C C . ALA A 1 91 ? 4.708 -6.489 -5.794 1.00 93.50 91 ALA A C 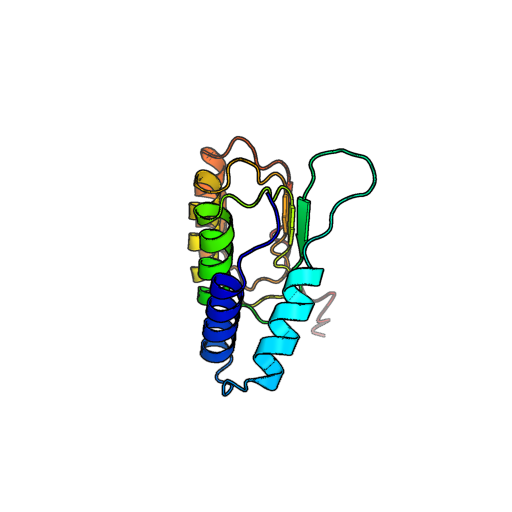1
ATOM 663 O O . ALA A 1 91 ? 4.678 -7.164 -4.766 1.00 93.50 91 ALA A O 1
ATOM 664 N N . GLY A 1 92 ? 4.207 -5.252 -5.841 1.00 93.19 92 GLY A N 1
ATOM 665 C CA . GLY A 1 92 ? 3.582 -4.619 -4.681 1.00 93.19 92 GLY A CA 1
ATOM 666 C C . GLY A 1 92 ? 2.203 -5.202 -4.352 1.00 93.19 92 GLY A C 1
ATOM 667 O O . GLY A 1 92 ? 1.823 -5.243 -3.186 1.00 93.19 92 GLY A O 1
ATOM 668 N N . ALA A 1 93 ? 1.493 -5.778 -5.330 1.00 94.31 93 ALA A N 1
ATOM 669 C CA . ALA A 1 93 ? 0.259 -6.532 -5.089 1.00 94.31 93 ALA A CA 1
ATOM 670 C C . ALA A 1 93 ? 0.449 -7.726 -4.133 1.00 94.31 93 ALA A C 1
ATOM 672 O O . ALA A 1 93 ? -0.446 -8.042 -3.349 1.00 94.31 93 ALA A O 1
ATOM 673 N N . ARG A 1 94 ? 1.633 -8.357 -4.132 1.00 94.44 94 ARG A N 1
ATOM 674 C CA . ARG A 1 94 ? 1.984 -9.391 -3.141 1.00 94.44 94 ARG A CA 1
ATOM 675 C C . ARG A 1 94 ? 2.110 -8.810 -1.735 1.00 94.44 94 ARG A C 1
ATOM 677 O O . ARG A 1 94 ? 1.570 -9.388 -0.799 1.00 94.44 94 ARG A O 1
ATOM 684 N N . ALA A 1 95 ? 2.752 -7.650 -1.601 1.00 94.12 95 ALA A N 1
ATOM 685 C CA . ALA A 1 95 ? 2.852 -6.960 -0.318 1.00 94.12 95 ALA A CA 1
ATOM 686 C C . ALA A 1 95 ? 1.464 -6.557 0.214 1.00 94.12 95 ALA A C 1
ATOM 688 O O . ALA A 1 95 ? 1.187 -6.728 1.398 1.00 94.12 95 ALA A O 1
ATOM 689 N N . LEU A 1 96 ? 0.563 -6.101 -0.665 1.00 93.44 96 LEU A N 1
ATOM 690 C CA . LEU A 1 96 ? -0.834 -5.809 -0.315 1.00 93.44 96 LEU A CA 1
ATOM 691 C C . LEU A 1 96 ? -1.577 -7.053 0.189 1.00 93.44 96 LEU A C 1
ATOM 693 O O . LEU A 1 96 ? -2.241 -6.999 1.222 1.00 93.44 96 LEU A O 1
ATOM 697 N N . ALA A 1 97 ? -1.423 -8.184 -0.498 1.00 93.12 97 ALA A N 1
ATOM 698 C CA . ALA A 1 97 ? -2.017 -9.453 -0.090 1.00 93.12 97 ALA A CA 1
ATOM 699 C C . ALA A 1 97 ? -1.522 -9.934 1.287 1.00 93.12 97 ALA A C 1
ATOM 701 O O . ALA A 1 97 ? -2.317 -10.419 2.093 1.00 93.12 97 ALA A O 1
ATOM 702 N N . GLU A 1 98 ? -0.230 -9.778 1.583 1.00 90.62 98 GLU A N 1
ATOM 703 C CA . GLU A 1 98 ? 0.339 -10.095 2.900 1.00 90.62 98 GLU A CA 1
ATOM 704 C C . GLU A 1 98 ? -0.183 -9.144 3.991 1.00 90.62 98 GLU A C 1
ATOM 706 O O . GLU A 1 98 ? -0.491 -9.570 5.109 1.00 90.62 98 GLU A O 1
ATOM 711 N N . ALA A 1 99 ? -0.359 -7.865 3.654 1.00 89.62 99 ALA A N 1
ATOM 712 C CA . ALA A 1 99 ? -0.822 -6.843 4.583 1.00 89.62 99 ALA A CA 1
ATOM 713 C C . ALA A 1 99 ? -2.252 -7.077 5.092 1.00 89.62 99 ALA A C 1
ATOM 715 O O . ALA A 1 99 ? -2.559 -6.699 6.220 1.00 89.62 99 ALA A O 1
ATOM 716 N N . PHE A 1 100 ? -3.110 -7.766 4.333 1.00 88.94 100 PHE A N 1
ATOM 717 C CA . PHE A 1 100 ? -4.468 -8.117 4.770 1.00 88.94 100 PHE A CA 1
ATOM 718 C C . PHE A 1 100 ? -4.515 -8.948 6.057 1.00 88.94 100 PHE A C 1
ATOM 720 O O . PHE A 1 100 ? -5.500 -8.868 6.788 1.00 88.94 100 PHE A O 1
ATOM 727 N N . GLY A 1 101 ? -3.485 -9.751 6.339 1.00 84.75 101 GLY A N 1
ATOM 728 C CA . GLY A 1 101 ? -3.367 -10.479 7.607 1.00 84.75 101 GLY A CA 1
ATOM 729 C C . GLY A 1 101 ? -2.662 -9.682 8.707 1.00 84.75 101 GLY A C 1
ATOM 730 O O . GLY A 1 101 ? -2.863 -9.958 9.887 1.00 84.75 101 GLY A O 1
ATOM 731 N N . ALA A 1 102 ? -1.839 -8.706 8.325 1.00 89.00 102 ALA A N 1
ATOM 732 C CA . ALA A 1 102 ? -1.002 -7.931 9.237 1.00 89.00 102 ALA A CA 1
ATOM 733 C C . ALA A 1 102 ? -1.671 -6.633 9.727 1.00 89.00 102 ALA A C 1
ATOM 735 O O . ALA A 1 102 ? -1.311 -6.121 10.784 1.00 89.00 102 ALA A O 1
ATOM 736 N N . ILE A 1 103 ? -2.659 -6.118 8.986 1.00 90.19 103 ILE A N 1
ATOM 737 C CA . ILE A 1 103 ? -3.391 -4.881 9.286 1.00 90.19 103 ILE A CA 1
ATOM 738 C C . ILE A 1 103 ? -4.877 -5.227 9.493 1.00 90.19 103 ILE A C 1
ATOM 740 O O . ILE A 1 103 ? -5.706 -5.019 8.606 1.00 90.19 103 ILE A O 1
ATOM 744 N N . PRO A 1 104 ? -5.256 -5.762 10.667 1.00 86.81 104 PRO A N 1
ATOM 745 C CA . PRO A 1 104 ? -6.589 -6.325 10.904 1.00 86.81 104 PRO A CA 1
ATOM 746 C C . PRO A 1 104 ? -7.711 -5.281 11.008 1.00 86.81 104 PRO A C 1
ATOM 748 O O . PRO A 1 104 ? -8.848 -5.652 11.278 1.00 86.81 104 PRO A O 1
ATOM 751 N N . GLN A 1 105 ? -7.408 -3.989 10.860 1.00 89.38 105 GLN A N 1
ATOM 752 C CA . GLN A 1 105 ? -8.383 -2.892 10.894 1.00 89.38 105 GLN A CA 1
ATOM 753 C C . GLN A 1 105 ? -8.647 -2.286 9.512 1.00 89.38 105 GLN A C 1
ATOM 755 O O . GLN A 1 105 ? -9.524 -1.435 9.396 1.00 89.38 105 GLN A O 1
ATOM 7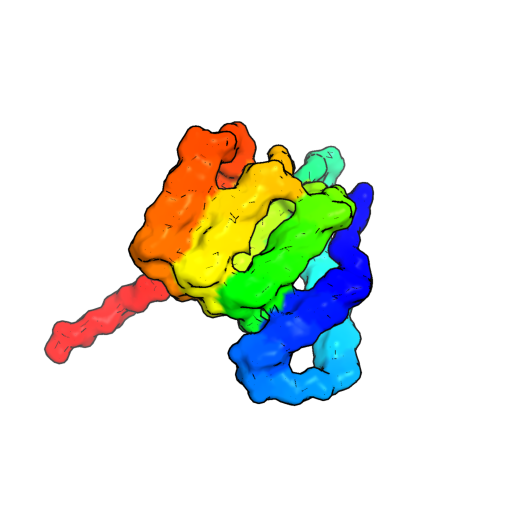60 N N . LEU A 1 106 ? -7.919 -2.716 8.474 1.00 91.25 106 LEU A N 1
ATOM 761 C CA . LEU A 1 106 ? -8.049 -2.156 7.135 1.00 91.25 106 LEU A CA 1
ATOM 762 C C . LEU A 1 106 ? -9.379 -2.590 6.505 1.00 91.25 106 LEU A C 1
ATOM 764 O O . LEU A 1 106 ? -9.571 -3.760 6.179 1.00 91.25 106 LEU A O 1
ATOM 768 N N . GLN A 1 107 ? -10.287 -1.632 6.343 1.00 92.19 107 GLN A N 1
ATOM 769 C CA . GLN A 1 107 ? -11.632 -1.819 5.798 1.00 92.19 107 GLN A CA 1
ATOM 770 C C . GLN A 1 107 ? -11.748 -1.342 4.349 1.00 92.19 107 GLN A C 1
ATOM 772 O O . GLN A 1 107 ? -12.558 -1.885 3.601 1.00 92.19 107 GLN A O 1
ATOM 777 N N . SER A 1 108 ? -10.943 -0.358 3.944 1.00 91.62 108 SER A N 1
ATOM 778 C CA . SER A 1 108 ? -10.934 0.176 2.582 1.00 91.62 108 SER A CA 1
ATOM 779 C C . SER A 1 108 ? -9.517 0.237 2.020 1.00 91.62 108 SER A C 1
ATOM 781 O O . SER A 1 108 ? -8.608 0.750 2.676 1.00 91.62 108 SER A O 1
ATOM 783 N N . LEU A 1 109 ? -9.333 -0.282 0.807 1.00 93.44 109 LEU A N 1
ATOM 784 C CA . LEU A 1 109 ? -8.086 -0.193 0.053 1.00 93.44 109 LEU A CA 1
ATOM 785 C C . LEU A 1 109 ? -8.362 0.320 -1.362 1.00 93.44 109 LEU A C 1
ATOM 787 O O . LEU A 1 109 ? -9.060 -0.326 -2.144 1.00 93.44 109 LEU A O 1
ATOM 791 N N . GLU A 1 110 ? -7.742 1.442 -1.711 1.00 93.50 110 GLU A N 1
ATOM 792 C CA . GLU A 1 110 ? -7.789 2.018 -3.052 1.00 93.50 110 GLU A CA 1
ATOM 793 C C . GLU A 1 110 ? -6.407 1.929 -3.699 1.00 93.50 110 GLU A C 1
ATOM 795 O O . GLU A 1 110 ? -5.419 2.441 -3.182 1.00 93.50 110 GLU A O 1
ATOM 800 N N . VAL A 1 111 ? -6.322 1.245 -4.835 1.00 92.25 111 VAL A N 1
ATOM 801 C CA . VAL A 1 111 ? -5.088 1.036 -5.609 1.00 92.25 111 VAL A CA 1
ATOM 802 C C . VAL A 1 111 ? -5.371 1.282 -7.089 1.00 92.25 111 VAL A C 1
ATOM 804 O O . VAL A 1 111 ? -4.915 0.551 -7.975 1.00 92.25 111 VAL A O 1
ATOM 807 N N . ARG A 1 112 ? -6.153 2.332 -7.374 1.00 91.81 112 ARG A N 1
ATOM 808 C CA . ARG A 1 112 ? -6.506 2.680 -8.749 1.00 91.81 112 ARG A CA 1
ATOM 809 C C . ARG A 1 112 ? -5.280 3.098 -9.538 1.00 91.81 112 ARG A C 1
ATOM 811 O O . ARG A 1 112 ? -4.422 3.806 -9.022 1.00 91.81 112 ARG A O 1
ATOM 818 N N . SER A 1 113 ? -5.196 2.705 -10.805 1.00 89.81 113 SER A N 1
ATOM 819 C CA . SER A 1 113 ? -4.052 3.030 -11.672 1.00 89.81 113 SER A CA 1
ATOM 820 C C . SER A 1 113 ? -2.694 2.684 -11.044 1.00 89.81 113 SER A C 1
ATOM 822 O O . SER A 1 113 ? -1.698 3.333 -11.345 1.00 89.81 113 SER A O 1
ATOM 824 N N . ALA A 1 114 ? -2.638 1.660 -10.183 1.00 91.88 114 ALA A N 1
ATOM 825 C CA . ALA A 1 114 ? -1.429 1.309 -9.442 1.00 91.88 114 ALA A CA 1
ATOM 826 C C . ALA A 1 114 ? -0.428 0.441 -10.248 1.00 91.88 114 ALA A C 1
ATOM 828 O O . ALA A 1 114 ? 0.494 -0.155 -9.687 1.00 91.88 114 ALA A O 1
ATOM 829 N N . GLY A 1 115 ? -0.652 0.276 -11.557 1.00 90.31 115 GLY A N 1
ATOM 830 C CA . GLY A 1 115 ? 0.128 -0.621 -12.420 1.00 90.31 115 GLY A CA 1
ATOM 831 C C . GLY A 1 115 ? -0.046 -2.116 -12.117 1.00 90.31 115 GLY A C 1
ATOM 832 O O . GLY A 1 115 ? 0.760 -2.921 -12.576 1.00 90.31 115 GLY A O 1
ATOM 833 N N . ILE A 1 116 ? -1.061 -2.499 -11.334 1.00 91.94 116 ILE A N 1
ATOM 834 C CA . ILE A 1 116 ? -1.335 -3.895 -10.969 1.00 91.94 116 ILE A CA 1
ATOM 835 C C . ILE A 1 116 ? -1.980 -4.609 -12.162 1.00 91.94 116 ILE A C 1
ATOM 837 O O . ILE A 1 116 ? -3.085 -4.267 -12.586 1.00 91.94 116 ILE A O 1
ATOM 841 N N . GLY A 1 117 ? -1.280 -5.603 -12.698 1.00 91.00 117 GLY A N 1
ATOM 842 C CA . GLY A 1 117 ? -1.727 -6.441 -13.797 1.00 91.00 117 GLY A CA 1
ATOM 843 C C . GLY A 1 117 ? -2.524 -7.666 -13.331 1.00 91.00 117 GLY A C 1
ATOM 844 O O . GLY A 1 117 ? -2.779 -7.856 -12.137 1.00 91.00 117 GLY A O 1
ATOM 845 N N . PRO A 1 118 ? -2.918 -8.544 -14.271 1.00 90.94 118 PRO A N 1
ATOM 846 C CA . PRO A 1 118 ? -3.745 -9.712 -13.965 1.00 90.94 118 PRO A CA 1
ATOM 847 C C . PRO A 1 118 ? -3.127 -10.659 -12.927 1.00 90.94 118 PRO A C 1
ATOM 849 O O . PRO A 1 118 ? -3.844 -11.237 -12.112 1.00 90.94 118 PRO A O 1
ATOM 852 N N . ALA A 1 119 ? -1.797 -10.809 -12.922 1.00 92.94 119 ALA A N 1
ATOM 853 C CA . ALA A 1 119 ? -1.116 -11.672 -11.962 1.00 92.94 119 ALA A CA 1
ATOM 854 C C . ALA A 1 119 ? -1.164 -11.091 -10.539 1.00 92.94 119 ALA A C 1
ATOM 856 O O . ALA A 1 119 ? -1.424 -11.830 -9.590 1.00 92.94 119 ALA A O 1
ATOM 857 N N . GLY A 1 120 ? -0.969 -9.778 -10.381 1.00 93.06 120 GLY A N 1
ATOM 858 C CA . GLY A 1 120 ? -1.118 -9.101 -9.096 1.00 93.06 120 GLY A CA 1
ATOM 859 C C . GLY A 1 120 ? -2.560 -9.119 -8.592 1.00 93.06 120 GLY A C 1
ATOM 860 O O . GLY A 1 120 ? -2.795 -9.413 -7.421 1.00 93.06 120 GLY A O 1
ATOM 861 N N . GLN A 1 121 ? -3.537 -8.904 -9.479 1.00 91.81 121 GLN A N 1
ATOM 862 C CA . GLN A 1 121 ? -4.961 -9.004 -9.139 1.00 91.81 121 GLN A CA 1
ATOM 863 C C . GLN A 1 121 ? -5.328 -10.401 -8.624 1.00 91.81 121 GLN A C 1
ATOM 865 O O . GLN A 1 121 ? -5.969 -10.517 -7.582 1.00 91.81 121 GLN A O 1
ATOM 870 N N . ALA A 1 122 ? -4.875 -11.465 -9.295 1.00 93.88 122 ALA A N 1
ATOM 871 C CA . ALA A 1 122 ? -5.119 -12.841 -8.857 1.00 93.88 122 ALA A CA 1
ATOM 872 C C . ALA A 1 122 ? -4.576 -13.111 -7.442 1.00 93.88 122 ALA A C 1
ATOM 874 O O . ALA A 1 122 ? -5.235 -13.779 -6.643 1.00 93.88 122 ALA A O 1
ATOM 875 N N . VAL A 1 123 ? -3.404 -12.558 -7.113 1.00 95.00 123 VAL A N 1
ATOM 876 C CA . VAL A 1 123 ? -2.817 -12.653 -5.768 1.00 95.00 123 VAL A CA 1
ATOM 877 C C . VAL A 1 123 ? -3.673 -11.919 -4.734 1.00 95.00 123 VAL A C 1
ATOM 879 O O . VAL A 1 123 ? -3.970 -12.487 -3.682 1.00 95.00 123 VAL A O 1
ATOM 882 N N . ILE A 1 124 ? -4.110 -10.695 -5.041 1.00 92.94 124 ILE A N 1
ATOM 883 C CA . ILE A 1 124 ? -4.980 -9.911 -4.155 1.00 92.94 124 ILE A CA 1
ATOM 884 C C . ILE A 1 124 ? -6.292 -10.660 -3.908 1.00 92.94 124 ILE A C 1
ATOM 886 O O . ILE A 1 124 ? -6.645 -10.896 -2.754 1.00 92.94 124 ILE A O 1
ATOM 890 N N . TYR A 1 125 ? -6.975 -11.119 -4.960 1.00 91.75 125 TYR A N 1
ATOM 891 C CA . TYR A 1 125 ? -8.222 -11.877 -4.827 1.00 91.75 125 TYR A CA 1
ATOM 892 C C . TYR A 1 125 ? -8.045 -13.167 -4.022 1.00 91.75 125 TYR A C 1
ATOM 894 O O . TYR A 1 125 ? -8.884 -13.480 -3.179 1.00 91.75 125 TYR A O 1
ATOM 902 N N . GLY A 1 126 ? -6.940 -13.889 -4.222 1.00 93.50 126 GLY A N 1
ATOM 903 C CA . GLY A 1 126 ? -6.625 -15.079 -3.434 1.00 93.50 126 GLY A CA 1
ATOM 904 C C . GLY A 1 126 ? -6.484 -14.783 -1.938 1.00 93.50 126 GLY A C 1
ATOM 905 O O . GLY A 1 126 ? -6.961 -15.557 -1.109 1.00 93.50 126 GLY A O 1
ATOM 906 N N . ALA A 1 127 ? -5.882 -13.648 -1.578 1.00 91.81 127 ALA A N 1
ATOM 907 C CA . ALA A 1 127 ? -5.743 -13.236 -0.184 1.00 91.81 127 ALA A CA 1
ATOM 908 C C . ALA A 1 127 ? -7.071 -12.773 0.439 1.00 91.81 127 ALA A C 1
ATOM 910 O O . ALA A 1 127 ? -7.321 -13.051 1.616 1.00 91.81 127 ALA A O 1
ATOM 911 N N . LEU A 1 128 ? -7.955 -12.148 -0.348 1.00 90.00 128 LEU A N 1
ATOM 912 C CA . LEU A 1 128 ? -9.285 -11.729 0.113 1.00 90.00 128 LEU A CA 1
ATOM 913 C C . LEU A 1 128 ? -10.171 -12.896 0.542 1.00 90.00 128 LEU A C 1
ATOM 915 O O . LEU A 1 128 ? -10.978 -12.726 1.445 1.00 90.00 128 LEU A O 1
ATOM 919 N N . LEU A 1 129 ? -9.985 -14.098 -0.016 1.00 89.88 129 LEU A N 1
ATOM 920 C CA . LEU A 1 129 ? -10.734 -15.292 0.408 1.00 89.88 129 LEU A CA 1
ATOM 921 C C . LEU A 1 129 ? -10.579 -15.604 1.905 1.00 89.88 129 LEU A C 1
ATOM 923 O O . LEU A 1 129 ? -11.401 -16.314 2.480 1.00 89.88 129 LEU A O 1
ATOM 927 N N . ARG A 1 130 ? -9.508 -15.105 2.531 1.00 87.62 130 ARG A N 1
ATOM 928 C CA . ARG A 1 130 ? -9.215 -15.275 3.959 1.00 87.62 130 ARG A CA 1
ATOM 929 C C . ARG A 1 130 ? -9.373 -13.986 4.761 1.00 87.62 130 ARG A C 1
ATOM 931 O O . ARG A 1 130 ? -9.244 -14.033 5.983 1.00 87.62 130 ARG A O 1
ATOM 938 N N . ASN A 1 131 ? -9.607 -12.854 4.102 1.00 89.50 131 ASN A N 1
ATOM 939 C CA . ASN A 1 131 ? -9.802 -11.577 4.766 1.00 89.50 131 ASN A CA 1
ATOM 940 C C . ASN A 1 131 ? -11.303 -11.346 4.996 1.00 89.50 131 ASN A C 1
ATOM 942 O O . ASN A 1 131 ? -12.106 -11.425 4.074 1.00 89.50 131 ASN A O 1
ATOM 946 N N . THR A 1 132 ? -11.677 -11.069 6.242 1.00 88.31 132 THR A N 1
ATOM 947 C CA . THR A 1 132 ? -13.075 -10.856 6.649 1.00 88.31 132 THR A CA 1
ATOM 948 C C . THR A 1 132 ? -13.350 -9.418 7.089 1.00 88.31 132 THR A C 1
ATOM 950 O O . THR A 1 132 ? -14.390 -9.159 7.688 1.00 88.31 132 THR A O 1
ATOM 953 N N . VAL A 1 133 ? -12.399 -8.504 6.881 1.00 89.88 133 VAL A N 1
ATOM 954 C CA . VAL A 1 133 ? -12.443 -7.130 7.411 1.00 89.88 133 VAL A CA 1
ATOM 955 C C . VAL A 1 133 ? -12.539 -6.095 6.294 1.00 89.88 133 VAL A C 1
ATOM 957 O O . VAL A 1 133 ? -13.228 -5.092 6.458 1.00 89.88 133 VAL A O 1
ATOM 960 N N . LEU A 1 134 ? -11.864 -6.332 5.169 1.00 90.25 134 LEU A N 1
ATOM 961 C CA . LEU A 1 134 ? -11.870 -5.446 4.018 1.00 90.25 134 LEU A CA 1
ATOM 962 C C . LEU A 1 134 ? -13.262 -5.463 3.382 1.00 90.25 134 LEU A C 1
ATOM 964 O O . LEU A 1 134 ? -13.715 -6.481 2.861 1.00 90.25 134 LEU A O 1
ATOM 968 N N . CYS A 1 135 ? -13.931 -4.319 3.433 1.00 90.25 135 CYS A N 1
ATOM 969 C CA . CYS A 1 135 ? -15.261 -4.104 2.877 1.00 90.25 135 CYS A CA 1
ATOM 970 C C . CYS A 1 135 ? -15.193 -3.503 1.471 1.00 90.25 135 CYS A C 1
ATOM 972 O O . CYS A 1 135 ? -16.061 -3.773 0.643 1.00 90.25 135 CYS A O 1
ATOM 974 N N . THR A 1 136 ? -14.160 -2.700 1.205 1.00 89.81 136 THR A N 1
ATOM 975 C CA . THR A 1 136 ? -14.006 -1.951 -0.042 1.00 89.81 136 THR A CA 1
ATOM 976 C C . THR A 1 136 ? -12.623 -2.195 -0.634 1.00 89.81 136 THR A C 1
ATOM 978 O O . THR A 1 136 ? -11.605 -2.001 0.030 1.00 89.81 136 THR A O 1
ATOM 981 N N . LEU A 1 137 ? -12.590 -2.604 -1.902 1.00 90.69 137 LEU A N 1
ATOM 982 C CA . LEU A 1 137 ? -11.373 -2.725 -2.696 1.00 90.69 137 LEU A CA 1
ATOM 983 C C . LEU A 1 137 ? -11.601 -2.112 -4.074 1.00 90.69 137 LEU A C 1
ATOM 985 O O . LEU A 1 137 ? -12.464 -2.579 -4.819 1.00 90.69 137 LEU A O 1
ATOM 989 N N . ASP A 1 138 ? -10.782 -1.128 -4.427 1.00 90.81 138 ASP A N 1
ATOM 990 C CA . ASP A 1 138 ? -10.789 -0.514 -5.751 1.00 90.81 138 ASP A CA 1
ATOM 991 C C . ASP A 1 138 ? -9.460 -0.765 -6.479 1.00 90.81 138 ASP A C 1
ATOM 993 O O . ASP A 1 138 ? -8.431 -0.164 -6.170 1.00 90.81 138 ASP A O 1
ATOM 997 N N . LEU A 1 139 ? -9.498 -1.684 -7.449 1.00 85.88 139 LEU A N 1
ATOM 998 C CA . LEU A 1 139 ? -8.397 -2.030 -8.361 1.00 85.88 139 LEU A CA 1
ATOM 999 C C . LEU A 1 139 ? -8.548 -1.356 -9.734 1.00 85.88 139 LEU A C 1
ATOM 1001 O O . LEU A 1 139 ? -7.883 -1.753 -10.693 1.00 85.88 139 LEU A O 1
ATOM 1005 N N . GLY A 1 140 ? -9.462 -0.390 -9.863 1.00 82.44 140 GLY A N 1
ATOM 1006 C CA . GLY A 1 140 ? -9.802 0.228 -11.133 1.00 82.44 140 GLY A CA 1
ATOM 1007 C C . GLY A 1 140 ? -8.573 0.794 -11.837 1.00 82.44 140 GLY A C 1
ATOM 1008 O O . GLY A 1 140 ? -7.755 1.499 -11.257 1.00 82.44 140 GLY A O 1
ATOM 1009 N N . SER A 1 141 ? -8.431 0.526 -13.127 1.00 74.31 141 SER A N 1
ATOM 1010 C CA . SER A 1 141 ? -7.562 1.362 -13.945 1.00 74.31 141 SER A CA 1
ATOM 1011 C C . SER A 1 141 ? -8.333 2.648 -14.232 1.00 74.31 141 SER A C 1
ATOM 1013 O O . SER A 1 141 ? -9.486 2.567 -14.661 1.00 74.31 141 SER A O 1
ATOM 1015 N N . 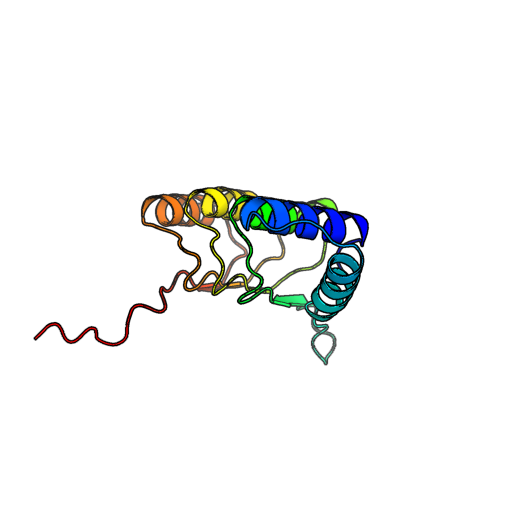MET A 1 142 ? -7.724 3.827 -14.074 1.00 59.88 142 MET A N 1
ATOM 1016 C CA . MET A 1 142 ? -8.149 4.975 -14.883 1.00 59.88 142 MET A CA 1
ATOM 1017 C C . MET A 1 142 ? -7.705 4.700 -16.320 1.00 59.88 142 MET A C 1
ATOM 1019 O O . MET A 1 142 ? -6.760 5.293 -16.834 1.00 59.88 142 MET A O 1
ATOM 1023 N N . GLY A 1 143 ? -8.347 3.702 -16.926 1.00 49.62 143 GLY A N 1
ATOM 1024 C CA . GLY A 1 143 ? -8.178 3.365 -18.316 1.00 49.62 143 GLY A CA 1
ATOM 1025 C C . GLY A 1 143 ? -8.579 4.582 -19.124 1.00 49.62 143 GLY A C 1
ATOM 1026 O O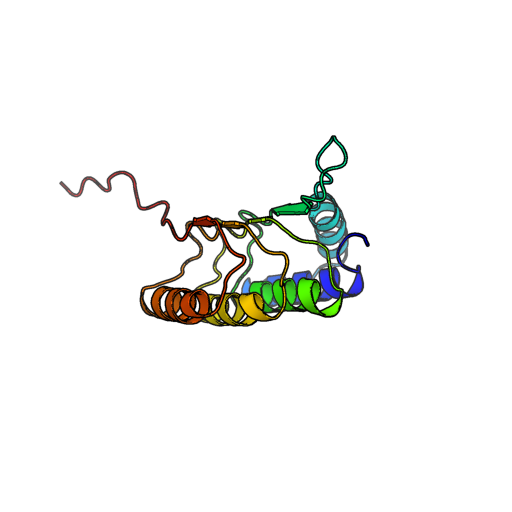 . GLY A 1 143 ? -9.640 5.163 -18.898 1.00 49.62 143 GLY A O 1
ATOM 1027 N N . GLU A 1 144 ? -7.675 4.962 -20.017 1.00 49.69 144 GLU A N 1
ATOM 1028 C CA . GLU A 1 144 ? -7.888 5.786 -21.196 1.00 49.69 144 GLU A CA 1
ATOM 1029 C C . GLU A 1 144 ? -9.380 5.915 -21.540 1.00 49.69 144 GLU A C 1
ATOM 1031 O O . GLU A 1 144 ? -9.970 5.028 -22.160 1.00 49.69 144 GLU A O 1
ATOM 1036 N N . ILE A 1 145 ? -10.003 7.030 -21.147 1.00 49.28 145 ILE A N 1
ATOM 1037 C CA . ILE A 1 145 ? -11.285 7.431 -21.722 1.00 49.28 145 ILE A CA 1
ATOM 1038 C C . ILE A 1 145 ? -10.979 7.744 -23.192 1.00 49.28 145 ILE A C 1
ATOM 1040 O O . ILE A 1 145 ? -10.559 8.844 -23.530 1.00 49.28 145 ILE A O 1
ATOM 1044 N N . GLY A 1 146 ? -11.098 6.726 -24.043 1.00 47.34 146 GLY A N 1
ATOM 1045 C CA . GLY A 1 146 ? -11.031 6.808 -25.496 1.00 47.34 146 GLY A CA 1
ATOM 1046 C C . GLY A 1 146 ? -9.696 7.280 -26.072 1.00 47.34 146 GLY A C 1
ATOM 1047 O O . GLY A 1 146 ? -9.582 8.417 -26.527 1.00 47.34 146 GLY A O 1
ATOM 1048 N N . ARG A 1 147 ? -8.744 6.362 -26.282 1.00 46.25 147 ARG A N 1
ATOM 1049 C CA . ARG A 1 147 ? -8.012 6.437 -27.553 1.00 46.25 147 ARG A CA 1
ATOM 1050 C C . ARG A 1 147 ? -8.978 5.983 -28.640 1.00 46.25 147 ARG A C 1
ATOM 1052 O O . ARG A 1 147 ? -9.109 4.796 -28.915 1.00 46.25 147 ARG A O 1
ATOM 1059 N N . ASN A 1 148 ? -9.698 6.951 -29.202 1.00 44.12 148 ASN A N 1
ATOM 1060 C CA . ASN A 1 148 ? -10.372 6.821 -30.487 1.00 44.12 148 ASN A CA 1
ATOM 1061 C C . ASN A 1 148 ? -9.267 6.564 -31.526 1.00 44.12 148 ASN A C 1
ATOM 1063 O O . ASN A 1 148 ? -8.724 7.494 -32.117 1.00 44.12 148 ASN A O 1
ATOM 1067 N N . VAL A 1 149 ? -8.842 5.310 -31.661 1.00 46.69 149 VAL A N 1
ATOM 1068 C CA . VAL A 1 149 ? -8.051 4.867 -32.807 1.00 46.69 149 VAL A CA 1
ATOM 1069 C C . VAL A 1 149 ? -9.021 4.774 -33.979 1.00 46.69 149 VAL A C 1
ATOM 1071 O O . VAL A 1 149 ? -9.683 3.756 -34.171 1.00 46.69 149 VAL A O 1
ATOM 1074 N N . ALA A 1 150 ? -9.166 5.906 -34.671 1.00 39.53 150 ALA A N 1
ATOM 1075 C CA . ALA A 1 150 ? -9.626 5.965 -36.053 1.00 39.53 150 ALA A CA 1
ATOM 1076 C C . ALA A 1 150 ? -8.486 5.551 -36.991 1.00 39.53 150 ALA A C 1
ATOM 1078 O O . ALA A 1 150 ? -7.316 5.860 -36.658 1.00 39.53 150 ALA A O 1
#

Radius of gyration: 15.6 Å; chains: 1; bounding box: 36×34×55 Å

Foldseek 3Di:
DADFDLVLLLVLVVQLCVVVVHDDDPVVSVVSSVVQSVQFDDDPDPDLATAGECALVQDELSSLLSVLVRCLVVVPQHQEYHHANYQNELSNLLSVLVSLVRNLNHQYYHHELNNYDPNSVVSNVVSVVVRPRHNYYHHHYPPPPDPPPD

InterPro domains:
  IPR001611 Leucine-rich repeat [PF13516] (78-97)
  IPR032675 Leucine-rich repeat domain superfamily [G3DSA:3.80.10.10] (48-149)

pLDDT: mean 84.6, std 14.04, range [39.53, 95.12]